Protein AF-A0A7S3MX44-F1 (afdb_monomer_lite)

Secondary structure (DSSP, 8-state):
-PPPP---PPPP-------TT--GGGS-HHHHHHHHHHTTGGGSS----SHHHHHHHHHHHHHHT----HHHHHHHHHHHHH-HHHHHHHHHHHHHHHHTT--

Structure (mmCIF, N/CA/C/O backbone):
data_AF-A0A7S3MX44-F1
#
_entry.id   AF-A0A7S3MX44-F1
#
loop_
_atom_site.group_PDB
_atom_site.id
_atom_site.type_symbol
_atom_site.label_atom_id
_atom_site.label_alt_id
_atom_site.label_comp_id
_atom_site.label_asym_id
_atom_site.label_entity_id
_atom_site.label_seq_id
_atom_site.pdbx_PDB_ins_code
_atom_site.Cartn_x
_atom_site.Cartn_y
_atom_site.Cartn_z
_atom_site.occupancy
_atom_site.B_iso_or_equiv
_atom_site.auth_seq_id
_atom_site.auth_comp_id
_atom_site.auth_asym_id
_atom_site.auth_atom_id
_atom_site.pdbx_PDB_model_num
ATOM 1 N N . ARG A 1 1 ? 31.246 -15.955 -10.931 1.00 45.78 1 ARG A N 1
ATOM 2 C CA . ARG A 1 1 ? 31.212 -14.840 -11.912 1.00 45.78 1 ARG A CA 1
ATOM 3 C C . ARG A 1 1 ? 30.249 -13.779 -11.381 1.00 45.78 1 ARG A C 1
ATOM 5 O O . ARG A 1 1 ? 29.118 -14.166 -11.100 1.00 45.78 1 ARG A O 1
ATOM 12 N N . PRO A 1 2 ? 30.650 -12.511 -11.183 1.00 48.50 2 PRO A N 1
ATOM 13 C CA . PRO A 1 2 ? 29.695 -11.465 -10.825 1.00 48.50 2 PRO A CA 1
ATOM 14 C C . PRO A 1 2 ? 28.741 -11.253 -12.010 1.00 48.50 2 PRO A C 1
ATOM 16 O O . PRO A 1 2 ? 29.187 -11.208 -13.157 1.00 48.50 2 PRO A O 1
ATOM 19 N N . ARG A 1 3 ? 27.425 -11.204 -11.760 1.00 50.62 3 ARG A N 1
ATOM 20 C CA . ARG A 1 3 ? 26.451 -10.838 -12.800 1.00 50.62 3 ARG A CA 1
ATOM 21 C C . ARG A 1 3 ? 26.760 -9.410 -13.232 1.00 50.62 3 ARG A C 1
ATOM 23 O O . ARG A 1 3 ? 26.754 -8.516 -12.393 1.00 50.62 3 ARG A O 1
ATOM 30 N N . GLN A 1 4 ? 27.027 -9.218 -14.519 1.00 55.09 4 GLN A N 1
ATOM 31 C CA . GLN A 1 4 ? 27.127 -7.881 -15.088 1.00 55.09 4 GLN A CA 1
ATOM 32 C C . GLN A 1 4 ? 25.793 -7.145 -14.863 1.00 55.09 4 GLN A C 1
ATOM 34 O O . GLN A 1 4 ? 24.732 -7.757 -15.054 1.00 55.09 4 GLN A O 1
ATOM 39 N N . PRO A 1 5 ? 25.816 -5.874 -14.428 1.00 52.50 5 PRO A N 1
ATOM 40 C CA . PRO A 1 5 ? 24.618 -5.049 -14.410 1.00 52.50 5 PRO A CA 1
ATOM 41 C C . PRO A 1 5 ? 24.116 -4.920 -15.852 1.00 52.50 5 PRO A C 1
ATOM 43 O O . PRO A 1 5 ? 24.887 -4.595 -16.753 1.00 52.50 5 PRO A O 1
ATOM 46 N N . ARG A 1 6 ? 22.841 -5.245 -16.091 1.00 60.38 6 ARG A N 1
ATOM 47 C CA . ARG A 1 6 ? 22.214 -5.011 -17.396 1.00 60.38 6 ARG A CA 1
ATOM 48 C C . ARG A 1 6 ? 22.068 -3.503 -17.556 1.00 60.38 6 ARG A C 1
ATOM 50 O O . ARG A 1 6 ? 21.322 -2.891 -16.797 1.00 60.38 6 ARG A O 1
ATOM 57 N N . ALA A 1 7 ? 22.835 -2.935 -18.476 1.00 63.50 7 ALA A N 1
ATOM 58 C CA . ALA A 1 7 ? 22.672 -1.560 -18.904 1.00 63.50 7 ALA A CA 1
ATOM 59 C C . ALA A 1 7 ? 21.367 -1.424 -19.711 1.00 63.50 7 ALA A C 1
ATOM 61 O O . ALA A 1 7 ? 21.015 -2.322 -20.478 1.00 63.50 7 ALA A O 1
ATOM 62 N N . ASP A 1 8 ? 20.697 -0.293 -19.492 1.00 60.56 8 ASP A N 1
ATOM 63 C CA . ASP A 1 8 ? 19.741 0.359 -20.395 1.00 60.56 8 ASP A CA 1
ATOM 64 C C . ASP A 1 8 ? 18.293 -0.159 -20.459 1.00 60.56 8 ASP A C 1
ATOM 66 O O . ASP A 1 8 ? 17.658 -0.097 -21.509 1.00 60.56 8 ASP A O 1
ATOM 70 N N . ASP A 1 9 ? 17.702 -0.561 -19.327 1.00 60.31 9 ASP A N 1
ATOM 71 C CA . ASP A 1 9 ? 16.245 -0.389 -19.207 1.00 60.31 9 ASP A CA 1
ATOM 72 C C . ASP A 1 9 ? 15.982 1.128 -19.034 1.00 60.31 9 ASP A C 1
ATOM 74 O O . ASP A 1 9 ? 16.569 1.732 -18.126 1.00 60.31 9 ASP A O 1
ATOM 78 N N . PRO A 1 10 ? 15.147 1.778 -19.871 1.00 69.69 10 PRO A N 1
ATOM 79 C CA . PRO A 1 10 ? 14.840 3.196 -19.710 1.00 69.69 10 PRO A CA 1
ATOM 80 C C . PRO A 1 10 ? 14.270 3.471 -18.306 1.00 69.69 10 PRO A C 1
ATOM 82 O O . PRO A 1 10 ? 13.617 2.596 -17.719 1.00 69.69 10 PRO A O 1
ATOM 85 N N . PRO A 1 11 ? 14.512 4.670 -17.737 1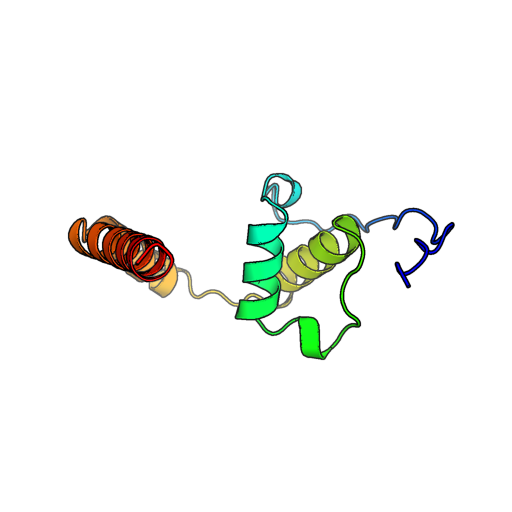.00 71.81 11 PRO A N 1
ATOM 86 C CA . PRO A 1 11 ? 13.958 5.026 -16.438 1.00 71.81 11 PRO A CA 1
ATOM 87 C C . PRO A 1 11 ? 12.435 4.907 -16.499 1.00 71.81 11 PRO A C 1
ATOM 89 O O . PRO A 1 11 ? 11.790 5.453 -17.396 1.00 71.81 11 PRO A O 1
ATOM 92 N N . TYR A 1 12 ? 11.861 4.154 -15.563 1.00 78.69 12 TYR A N 1
ATOM 93 C CA . TYR A 1 12 ? 10.431 3.911 -15.528 1.00 78.69 12 TYR A CA 1
ATOM 94 C C . TYR A 1 12 ? 9.698 5.223 -15.249 1.00 78.69 12 TYR A C 1
ATOM 96 O O . TYR A 1 12 ? 9.847 5.832 -14.186 1.00 78.69 12 TYR A O 1
ATOM 104 N N . GLN A 1 13 ? 8.884 5.659 -16.207 1.00 79.88 13 GLN A N 1
ATOM 105 C CA . GLN A 1 13 ? 8.068 6.851 -16.049 1.00 79.88 13 GLN A CA 1
ATOM 106 C C . GLN A 1 13 ? 6.756 6.483 -15.357 1.00 79.88 13 GLN A C 1
ATOM 108 O O . GLN A 1 13 ? 5.833 5.941 -15.962 1.00 79.88 13 GLN A O 1
ATOM 113 N N . ARG A 1 14 ? 6.691 6.787 -14.062 1.00 79.38 14 ARG A N 1
ATOM 114 C CA . ARG A 1 14 ? 5.529 6.506 -13.219 1.00 79.38 14 ARG A CA 1
ATOM 115 C C . ARG A 1 14 ? 4.296 7.308 -13.639 1.00 79.38 14 ARG A C 1
ATOM 117 O O . ARG A 1 14 ? 4.379 8.507 -13.912 1.00 79.38 14 ARG A O 1
ATOM 124 N N . LYS A 1 15 ? 3.131 6.662 -13.572 1.00 82.19 15 LYS A N 1
ATOM 125 C CA . LYS A 1 15 ? 1.823 7.320 -13.696 1.00 82.19 15 LYS A CA 1
ATOM 126 C C . LYS A 1 15 ? 1.447 8.039 -12.400 1.00 82.19 15 LYS A C 1
ATOM 128 O O . LYS A 1 15 ? 1.646 7.523 -11.302 1.00 82.19 15 LYS A O 1
ATOM 133 N N . ALA A 1 16 ? 0.890 9.242 -12.521 1.00 77.31 16 ALA A N 1
ATOM 134 C CA . ALA A 1 16 ? 0.382 9.979 -11.370 1.00 77.31 16 ALA A CA 1
ATOM 135 C C . ALA A 1 16 ? -0.950 9.370 -10.906 1.00 77.31 16 ALA A C 1
ATOM 137 O O . ALA A 1 16 ? -1.942 9.420 -11.630 1.00 77.31 16 ALA A O 1
ATOM 138 N N . ILE A 1 17 ? -0.967 8.810 -9.697 1.00 83.19 17 ILE A N 1
ATOM 139 C CA . ILE A 1 17 ? -2.165 8.250 -9.063 1.00 83.19 17 ILE A CA 1
ATOM 140 C C . ILE A 1 17 ? -2.603 9.199 -7.944 1.00 83.19 17 ILE A C 1
ATOM 142 O O . ILE A 1 17 ? -1.785 9.651 -7.140 1.00 83.19 17 ILE A O 1
ATOM 146 N N . ASN A 1 18 ? -3.894 9.538 -7.901 1.00 82.69 18 ASN A N 1
ATOM 147 C CA . ASN A 1 18 ? -4.429 10.452 -6.895 1.00 82.69 18 ASN A CA 1
ATOM 148 C C . ASN A 1 18 ? -4.633 9.735 -5.554 1.00 82.69 18 ASN A C 1
ATOM 150 O O . ASN A 1 18 ? -5.663 9.116 -5.312 1.00 82.69 18 ASN A O 1
ATOM 154 N N . THR A 1 19 ? -3.664 9.877 -4.656 1.00 82.75 19 THR A N 1
ATOM 155 C CA . THR A 1 19 ? -3.672 9.305 -3.301 1.00 82.75 19 THR A CA 1
ATOM 156 C C . THR A 1 19 ? -4.344 10.206 -2.255 1.00 82.75 19 THR A C 1
ATOM 158 O O . THR A 1 19 ? -4.032 10.108 -1.066 1.00 82.75 19 THR A O 1
ATOM 161 N N . GLN A 1 20 ? -5.208 11.140 -2.675 1.00 81.06 20 GLN A N 1
ATOM 162 C CA . GLN A 1 20 ? -5.912 12.086 -1.793 1.00 81.06 20 GLN A CA 1
ATOM 163 C C . GLN A 1 20 ? -4.972 12.879 -0.858 1.00 81.06 20 GLN A C 1
ATOM 165 O O . GLN A 1 20 ? -5.299 13.193 0.283 1.00 81.06 20 GLN A O 1
ATOM 170 N N . GLY A 1 21 ? -3.768 13.200 -1.343 1.00 82.50 21 GLY A N 1
ATOM 171 C CA . GLY A 1 21 ? -2.764 13.976 -0.606 1.00 82.50 21 GLY A CA 1
ATOM 172 C C . GLY A 1 21 ? -1.744 13.148 0.187 1.00 82.50 21 GLY A C 1
ATOM 173 O O . GLY A 1 21 ? -0.794 13.720 0.732 1.00 82.50 21 GLY A O 1
ATOM 174 N N . ILE A 1 22 ? -1.862 11.815 0.219 1.00 86.69 22 ILE A N 1
ATOM 175 C CA . ILE A 1 22 ? -0.899 10.943 0.907 1.00 86.69 22 ILE A CA 1
ATOM 176 C C . ILE A 1 22 ? 0.377 10.789 0.068 1.00 86.69 22 ILE A C 1
ATOM 178 O O . ILE A 1 22 ? 0.379 10.253 -1.039 1.00 86.69 22 ILE A O 1
ATOM 182 N N . LYS A 1 23 ? 1.513 11.230 0.617 1.00 88.69 23 LYS A N 1
ATOM 183 C CA . LYS A 1 23 ? 2.815 11.241 -0.072 1.00 88.69 23 LYS A CA 1
ATOM 184 C C . LYS A 1 23 ? 3.569 9.913 0.091 1.00 88.69 23 LYS A C 1
ATOM 186 O O . LYS A 1 23 ? 4.546 9.851 0.837 1.00 88.69 23 LYS A O 1
ATOM 191 N N . LEU A 1 24 ? 3.150 8.863 -0.623 1.00 88.69 24 LEU A N 1
ATOM 192 C CA . LEU A 1 24 ? 3.749 7.518 -0.525 1.00 88.69 24 LEU A CA 1
ATOM 193 C C . LEU A 1 24 ? 5.225 7.455 -0.967 1.00 88.69 24 LEU A C 1
ATOM 195 O O . LEU A 1 24 ? 5.979 6.638 -0.446 1.00 88.69 24 LEU A O 1
ATOM 199 N N . HIS A 1 25 ? 5.683 8.376 -1.821 1.00 88.06 25 HIS A N 1
ATOM 200 C CA . HIS A 1 25 ? 7.097 8.492 -2.217 1.00 88.06 25 HIS A CA 1
ATOM 201 C C . HIS A 1 25 ? 8.049 8.819 -1.053 1.00 88.06 25 HIS A C 1
ATOM 203 O O . HIS A 1 25 ? 9.256 8.640 -1.183 1.00 88.06 25 HIS A O 1
ATOM 209 N N . LYS A 1 26 ? 7.530 9.307 0.085 1.00 90.88 26 LYS A N 1
ATOM 210 C CA . LYS A 1 26 ? 8.329 9.553 1.296 1.00 90.88 26 LYS A CA 1
ATOM 211 C C . LYS A 1 26 ? 8.621 8.281 2.093 1.00 90.88 26 LYS A C 1
ATOM 213 O O . LYS A 1 26 ? 9.424 8.317 3.024 1.00 90.88 26 LYS A O 1
ATOM 218 N N . LEU A 1 27 ? 7.948 7.175 1.783 1.00 89.19 27 LEU A N 1
ATOM 219 C CA . LEU A 1 27 ? 8.209 5.896 2.428 1.00 89.19 27 LEU A CA 1
ATOM 220 C C . LEU A 1 27 ? 9.521 5.309 1.908 1.00 89.19 27 LEU A C 1
ATOM 222 O O . LEU A 1 27 ? 9.854 5.420 0.730 1.00 89.19 27 LEU A O 1
ATOM 226 N N . SER A 1 28 ? 10.262 4.638 2.789 1.00 90.62 28 SER A N 1
ATOM 227 C CA . SER A 1 28 ? 11.476 3.939 2.378 1.00 90.62 28 SER A CA 1
ATOM 228 C C . SER A 1 28 ? 11.150 2.756 1.465 1.00 90.62 28 SER A C 1
ATOM 230 O O . SER A 1 28 ? 10.116 2.097 1.618 1.00 90.62 28 SER A O 1
ATOM 232 N N . TYR A 1 29 ? 12.081 2.420 0.569 1.00 87.56 29 TYR A N 1
ATOM 233 C CA . TYR A 1 29 ? 11.954 1.272 -0.333 1.00 87.56 29 TYR A CA 1
ATOM 234 C C . TYR A 1 29 ? 11.606 -0.032 0.408 1.00 87.56 29 TYR A C 1
ATOM 236 O O . TYR A 1 29 ? 10.723 -0.782 -0.004 1.00 87.56 29 TYR A O 1
ATOM 244 N N . GLY A 1 30 ? 12.237 -0.278 1.563 1.00 89.69 30 GLY A N 1
ATOM 245 C CA . GLY A 1 30 ? 11.952 -1.453 2.393 1.00 89.69 30 GLY A CA 1
ATOM 246 C C . GLY A 1 30 ? 10.541 -1.466 2.995 1.00 89.69 30 GLY A C 1
ATOM 247 O O . GLY A 1 30 ? 9.983 -2.534 3.244 1.00 89.69 30 GLY A O 1
ATOM 248 N N . THR A 1 31 ? 9.934 -0.302 3.229 1.00 90.88 31 THR A N 1
ATOM 249 C CA . THR A 1 31 ? 8.534 -0.204 3.667 1.00 90.88 31 THR A CA 1
ATOM 250 C C . THR A 1 31 ? 7.578 -0.481 2.512 1.00 90.88 31 THR A C 1
ATOM 252 O O . THR A 1 31 ? 6.654 -1.273 2.683 1.00 90.88 31 THR A O 1
ATOM 255 N N . LEU A 1 32 ? 7.847 0.065 1.323 1.00 90.88 32 LEU A N 1
ATOM 256 C CA . LEU A 1 32 ? 7.073 -0.231 0.112 1.00 90.88 32 LEU A CA 1
ATOM 257 C C . LEU A 1 32 ? 7.131 -1.728 -0.245 1.00 90.88 32 LEU A C 1
ATOM 259 O O . LEU A 1 32 ? 6.112 -2.335 -0.566 1.00 90.88 32 LEU A O 1
ATOM 263 N N . ARG A 1 33 ? 8.298 -2.369 -0.093 1.00 89.31 33 ARG A N 1
ATOM 264 C CA . ARG A 1 33 ? 8.433 -3.824 -0.271 1.00 89.31 33 ARG A CA 1
ATOM 265 C C . ARG A 1 33 ? 7.632 -4.614 0.751 1.00 89.31 33 ARG A C 1
ATOM 267 O O . ARG A 1 33 ? 6.959 -5.570 0.382 1.00 89.31 33 ARG A O 1
ATOM 274 N N . ARG A 1 34 ? 7.669 -4.221 2.028 1.00 90.38 34 ARG A N 1
ATOM 275 C CA . ARG A 1 34 ? 6.843 -4.865 3.062 1.00 90.38 34 ARG A CA 1
ATOM 276 C C . ARG A 1 34 ? 5.356 -4.775 2.731 1.00 90.38 34 ARG A C 1
ATOM 278 O O . ARG A 1 34 ? 4.668 -5.777 2.877 1.00 90.38 34 ARG A O 1
ATOM 285 N N . TYR A 1 35 ? 4.893 -3.631 2.229 1.00 91.12 35 TYR A N 1
ATOM 286 C CA . TYR A 1 35 ? 3.521 -3.469 1.749 1.00 91.12 35 TYR A CA 1
ATOM 287 C C . TYR A 1 35 ? 3.202 -4.454 0.612 1.00 91.12 35 TYR A C 1
ATOM 289 O O . TYR A 1 35 ? 2.249 -5.222 0.714 1.00 91.12 35 TYR A O 1
ATOM 297 N N . GLN A 1 36 ? 4.048 -4.509 -0.424 1.00 89.00 36 GLN A N 1
ATOM 298 C CA . GLN A 1 36 ? 3.894 -5.439 -1.551 1.00 89.00 36 GLN A CA 1
ATOM 299 C C . GLN A 1 36 ? 3.831 -6.912 -1.114 1.00 89.00 36 GLN A C 1
ATOM 301 O O . GLN A 1 36 ? 3.052 -7.687 -1.672 1.00 89.00 36 GLN A O 1
ATOM 306 N N . TYR A 1 37 ? 4.652 -7.322 -0.142 1.00 88.81 37 TYR A N 1
ATOM 307 C CA . TYR A 1 37 ? 4.614 -8.685 0.390 1.00 88.81 37 TYR A CA 1
ATOM 308 C C . TYR A 1 37 ? 3.349 -8.946 1.204 1.00 88.81 37 TYR A C 1
ATOM 310 O O . TYR A 1 37 ? 2.710 -9.973 0.996 1.00 88.81 37 TYR A O 1
ATOM 318 N N . TYR A 1 38 ? 2.982 -8.016 2.088 1.00 88.69 38 TYR A N 1
ATOM 319 C CA . TYR A 1 38 ? 1.828 -8.151 2.974 1.00 88.69 38 TYR A CA 1
ATOM 320 C C . TYR A 1 38 ? 0.515 -8.306 2.196 1.00 88.69 38 TYR A C 1
ATOM 322 O O . TYR A 1 38 ? -0.277 -9.187 2.511 1.00 88.69 38 TYR A O 1
ATOM 330 N N . PHE A 1 39 ? 0.324 -7.507 1.142 1.00 88.75 39 PHE A N 1
ATOM 331 C CA . PHE A 1 39 ? -0.868 -7.560 0.287 1.00 88.75 39 PHE A CA 1
ATOM 332 C C . PHE A 1 39 ? -0.730 -8.510 -0.913 1.00 88.75 39 PHE A C 1
ATOM 334 O O . PHE A 1 39 ? -1.634 -8.614 -1.732 1.00 88.75 39 PHE A O 1
ATOM 341 N N . GLY A 1 40 ? 0.388 -9.232 -1.046 1.00 86.56 40 GLY A N 1
ATOM 342 C CA . GLY A 1 40 ? 0.538 -10.239 -2.099 1.00 86.56 40 GLY A CA 1
ATOM 343 C C . GLY A 1 40 ? 0.623 -9.695 -3.533 1.00 86.56 40 GLY A C 1
ATOM 344 O O . GLY A 1 40 ? 0.429 -10.463 -4.472 1.00 86.56 40 GLY A O 1
ATOM 345 N N . LEU A 1 41 ? 0.965 -8.416 -3.734 1.00 85.00 41 LEU A N 1
ATOM 346 C CA . LEU A 1 41 ? 0.925 -7.748 -5.053 1.00 85.00 41 LEU A CA 1
ATOM 347 C C . LEU A 1 41 ? 1.955 -8.297 -6.063 1.00 85.00 41 LEU A C 1
ATOM 349 O O . LEU A 1 41 ? 1.911 -7.992 -7.249 1.00 85.00 41 LEU A O 1
ATOM 353 N N . HIS A 1 42 ? 2.892 -9.125 -5.601 1.00 73.12 42 HIS A N 1
ATOM 354 C CA . HIS A 1 42 ? 3.896 -9.810 -6.420 1.00 73.12 42 HIS A CA 1
ATOM 355 C C . HIS A 1 42 ? 3.336 -11.000 -7.217 1.00 73.12 42 HIS A C 1
ATOM 357 O O . HIS A 1 42 ? 4.033 -11.531 -8.075 1.00 73.12 42 HIS A O 1
ATOM 363 N N . LYS A 1 43 ? 2.109 -11.453 -6.926 1.00 66.88 43 LYS A N 1
ATOM 364 C CA . LYS A 1 43 ? 1.494 -12.597 -7.620 1.00 66.88 43 LYS A CA 1
ATOM 365 C C . LYS A 1 43 ? 1.033 -12.250 -9.039 1.00 66.88 43 LYS A C 1
ATOM 367 O O . LYS A 1 43 ? 1.046 -13.117 -9.903 1.00 66.88 43 LYS A O 1
ATOM 372 N N . ASN A 1 44 ? 0.674 -10.986 -9.270 1.00 59.50 44 ASN A N 1
ATOM 373 C CA . ASN A 1 44 ? 0.045 -10.533 -10.514 1.00 59.50 44 ASN A CA 1
ATOM 374 C C . ASN A 1 44 ? 0.978 -9.699 -11.410 1.00 59.50 44 ASN A C 1
ATOM 376 O O . ASN A 1 44 ? 0.603 -9.374 -12.534 1.00 59.50 44 ASN A O 1
ATOM 380 N N . ARG A 1 45 ? 2.183 -9.336 -10.945 1.00 60.50 45 ARG A N 1
ATOM 381 C CA . ARG A 1 45 ? 3.166 -8.568 -11.729 1.00 60.50 45 ARG A CA 1
ATOM 382 C C . ARG A 1 45 ? 4.589 -9.100 -11.521 1.00 60.50 45 ARG A C 1
ATOM 384 O O . ARG A 1 45 ? 4.901 -9.567 -10.423 1.00 60.50 45 ARG A O 1
ATOM 391 N N . PRO A 1 46 ? 5.462 -9.025 -12.546 1.00 63.41 46 PRO A N 1
ATOM 392 C CA . PRO A 1 46 ? 6.872 -9.369 -12.398 1.00 63.41 46 PRO A CA 1
ATOM 393 C C . PRO A 1 46 ? 7.522 -8.544 -11.279 1.00 63.41 46 PRO A C 1
ATOM 395 O O . PRO A 1 46 ? 7.066 -7.458 -10.929 1.00 63.41 46 PRO A O 1
ATOM 398 N N . PHE A 1 47 ? 8.593 -9.083 -10.693 1.00 68.31 47 PHE A N 1
ATOM 399 C CA . PHE A 1 47 ? 9.348 -8.425 -9.629 1.00 68.31 47 PHE A CA 1
ATOM 400 C C . PHE A 1 47 ? 9.707 -6.985 -10.026 1.00 68.31 47 PHE A C 1
ATOM 402 O O . PHE A 1 47 ? 10.546 -6.800 -10.909 1.00 68.31 47 PHE A O 1
ATOM 409 N N . CYS A 1 48 ? 9.102 -5.993 -9.353 1.00 72.31 48 CYS A N 1
ATOM 410 C CA . CYS A 1 48 ? 9.368 -4.582 -9.639 1.00 72.31 48 CYS A CA 1
ATOM 411 C C . CYS A 1 48 ? 10.867 -4.323 -9.502 1.00 72.31 48 CYS A C 1
ATOM 413 O O . CYS A 1 48 ? 11.433 -4.573 -8.433 1.00 72.31 48 CYS A O 1
ATOM 415 N N . ARG A 1 49 ? 11.531 -3.879 -10.565 1.00 73.94 49 ARG A N 1
ATOM 416 C CA . ARG A 1 49 ? 12.990 -3.673 -10.531 1.00 73.94 49 ARG A CA 1
ATOM 417 C C . ARG A 1 49 ? 13.336 -2.292 -9.998 1.00 73.94 49 ARG A C 1
ATOM 419 O O . ARG A 1 49 ? 14.317 -2.153 -9.272 1.00 73.94 49 ARG A O 1
ATOM 426 N N . GLN A 1 50 ? 12.501 -1.310 -10.322 1.00 82.56 50 GLN A N 1
ATOM 427 C CA . GLN A 1 50 ? 12.698 0.096 -9.987 1.00 82.56 50 GLN A CA 1
ATOM 428 C C . GLN A 1 50 ? 11.782 0.511 -8.824 1.00 82.56 50 GLN A C 1
ATOM 430 O O . GLN A 1 50 ? 10.741 -0.106 -8.572 1.00 82.56 50 GLN A O 1
ATOM 435 N N . GLN A 1 51 ? 12.187 1.530 -8.064 1.00 84.69 51 GLN A N 1
ATOM 436 C CA . GLN A 1 51 ? 11.406 2.023 -6.924 1.00 84.69 51 GLN A CA 1
ATOM 437 C C . GLN A 1 51 ? 10.099 2.674 -7.386 1.00 84.69 51 GLN A C 1
ATOM 439 O O . GLN A 1 51 ? 9.081 2.556 -6.713 1.00 84.69 51 GLN A O 1
ATOM 444 N N . GLU A 1 52 ? 10.128 3.311 -8.546 1.00 87.50 52 GLU A N 1
ATOM 445 C CA . GLU A 1 52 ? 9.034 4.034 -9.179 1.00 87.50 52 GLU A CA 1
ATOM 446 C C . GLU A 1 52 ? 7.909 3.080 -9.594 1.00 87.50 52 GLU A C 1
ATOM 448 O O . GLU A 1 52 ? 6.737 3.367 -9.366 1.00 87.50 52 GLU A O 1
ATOM 453 N N . GLU A 1 53 ? 8.270 1.909 -10.119 1.00 86.94 53 GLU A N 1
ATOM 454 C CA . GLU A 1 53 ? 7.342 0.836 -10.492 1.00 86.94 53 GLU A CA 1
ATOM 455 C C . GLU A 1 53 ? 6.664 0.223 -9.255 1.00 86.94 53 GLU A C 1
ATOM 457 O O . GLU A 1 53 ? 5.451 -0.012 -9.226 1.00 86.94 53 GLU A O 1
ATOM 462 N N . LEU A 1 54 ? 7.448 0.001 -8.193 1.00 89.00 54 LEU A N 1
ATOM 463 C CA . LEU A 1 54 ? 6.923 -0.456 -6.909 1.00 89.00 54 LEU A CA 1
ATOM 464 C C . LEU A 1 54 ? 5.970 0.583 -6.311 1.00 89.00 54 LEU A C 1
ATOM 466 O O . LEU A 1 54 ? 4.922 0.223 -5.783 1.00 89.00 54 LEU A O 1
ATOM 470 N N . LEU A 1 55 ? 6.334 1.860 -6.399 1.00 90.75 55 LEU A N 1
ATOM 471 C CA . LEU A 1 55 ? 5.529 2.957 -5.893 1.00 90.75 55 LEU A CA 1
ATOM 472 C C . LEU A 1 55 ? 4.193 3.052 -6.634 1.00 90.75 55 LEU A C 1
ATOM 474 O O . LEU A 1 55 ? 3.164 3.130 -5.974 1.00 90.75 55 LEU A O 1
ATOM 478 N N . GLU A 1 56 ? 4.200 2.978 -7.967 1.00 89.88 56 GLU A N 1
ATOM 479 C CA . GLU A 1 56 ? 2.967 2.961 -8.762 1.00 89.88 56 GLU A CA 1
ATOM 480 C C . GLU A 1 56 ? 2.071 1.782 -8.374 1.00 89.88 56 GLU A C 1
ATOM 482 O O . GLU A 1 56 ? 0.884 1.965 -8.142 1.00 89.88 56 GLU A O 1
ATOM 487 N N . THR A 1 57 ? 2.644 0.587 -8.216 1.00 89.19 57 THR A N 1
ATOM 488 C CA . THR A 1 57 ? 1.884 -0.611 -7.821 1.00 89.19 57 THR A CA 1
ATOM 489 C C . THR A 1 57 ? 1.247 -0.457 -6.436 1.00 89.19 57 THR A C 1
ATOM 491 O O . THR A 1 57 ? 0.114 -0.878 -6.214 1.00 89.19 57 THR A O 1
ATOM 494 N N . VAL A 1 58 ? 1.971 0.143 -5.486 1.00 90.25 58 VAL A N 1
ATOM 495 C CA . VAL A 1 58 ? 1.458 0.391 -4.133 1.00 90.25 58 VAL A CA 1
ATOM 496 C C . VAL A 1 58 ? 0.370 1.461 -4.148 1.00 90.25 58 VAL A C 1
ATOM 498 O O . VAL A 1 58 ? -0.633 1.299 -3.463 1.00 90.25 58 VAL A O 1
ATOM 501 N N . GLU A 1 59 ? 0.546 2.533 -4.918 1.00 91.50 59 GLU A N 1
ATOM 502 C CA . GLU A 1 59 ? -0.446 3.602 -5.055 1.00 91.50 59 GLU A CA 1
ATOM 503 C C . GLU A 1 59 ? -1.736 3.120 -5.722 1.00 91.50 59 GLU A C 1
ATOM 505 O O . GLU A 1 59 ? -2.819 3.449 -5.244 1.00 91.50 59 GLU A O 1
ATOM 510 N N . ASP A 1 60 ? -1.617 2.309 -6.772 1.00 90.06 60 ASP A N 1
ATOM 511 C CA . ASP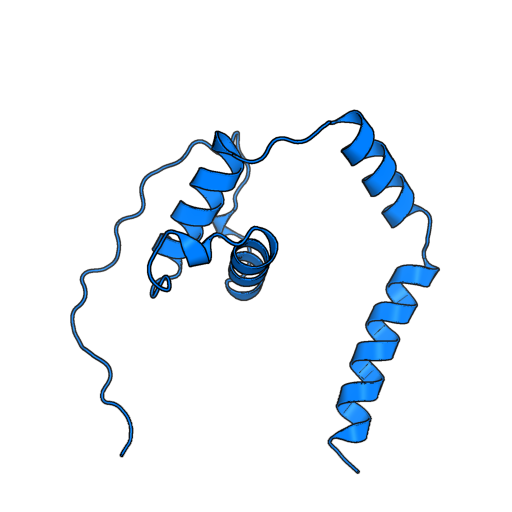 A 1 60 ? -2.737 1.703 -7.495 1.00 90.06 60 ASP A CA 1
ATOM 512 C C . ASP A 1 60 ? -3.591 0.848 -6.551 1.00 90.06 60 ASP A C 1
ATOM 514 O O . ASP A 1 60 ? -4.775 1.120 -6.354 1.00 90.06 60 ASP A O 1
ATOM 518 N N . HIS A 1 61 ? -2.965 -0.102 -5.848 1.00 90.81 61 HIS A N 1
ATOM 519 C CA . HIS A 1 61 ? -3.658 -0.924 -4.856 1.00 90.81 61 HIS A CA 1
ATOM 520 C C . HIS A 1 61 ? -4.233 -0.082 -3.705 1.00 90.81 61 HIS A C 1
ATOM 522 O O . HIS A 1 61 ? -5.363 -0.304 -3.275 1.00 90.81 61 HIS A O 1
ATOM 528 N N . PHE A 1 62 ? -3.476 0.895 -3.194 1.00 89.81 62 PHE A N 1
ATOM 529 C CA . PHE A 1 62 ? -3.907 1.736 -2.075 1.00 89.81 62 PHE A CA 1
ATOM 530 C C . PHE A 1 62 ? -5.187 2.522 -2.383 1.00 89.81 62 PHE A C 1
ATOM 532 O O . PHE A 1 62 ? -6.004 2.708 -1.487 1.00 89.81 62 PHE A O 1
ATOM 539 N N . VAL A 1 63 ? -5.358 2.992 -3.620 1.00 87.88 63 VAL A N 1
ATOM 540 C CA . VAL A 1 63 ? -6.527 3.791 -4.018 1.00 87.88 63 VAL A CA 1
ATOM 541 C C . VAL A 1 63 ? -7.680 2.913 -4.500 1.00 87.88 63 VAL A C 1
ATOM 543 O O . VAL A 1 63 ? -8.828 3.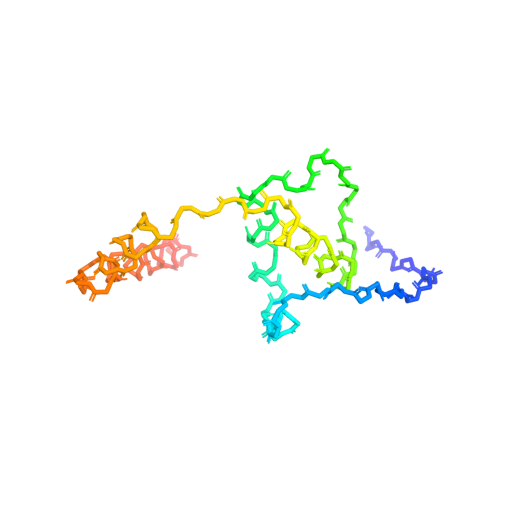186 -4.158 1.00 87.88 63 VAL A O 1
ATOM 546 N N . ASN A 1 64 ? -7.385 1.873 -5.281 1.00 87.56 64 ASN A N 1
ATOM 547 C CA . ASN A 1 64 ? -8.407 1.132 -6.020 1.00 87.56 64 ASN A CA 1
ATOM 548 C C . ASN A 1 64 ? -8.878 -0.143 -5.308 1.00 87.56 64 ASN A C 1
ATOM 550 O O . ASN A 1 64 ? -10.035 -0.530 -5.450 1.00 87.56 64 ASN A O 1
ATOM 554 N N . GLU A 1 65 ? -8.003 -0.802 -4.545 1.00 86.00 65 GLU A N 1
ATOM 555 C CA . GLU A 1 65 ? -8.261 -2.145 -4.002 1.00 86.00 65 GLU A CA 1
ATOM 556 C C . GLU A 1 65 ? -8.328 -2.176 -2.470 1.00 86.00 65 GLU A C 1
ATOM 558 O O . GLU A 1 65 ? -8.954 -3.067 -1.889 1.00 86.00 65 GLU A O 1
ATOM 563 N N . LEU A 1 66 ? -7.711 -1.204 -1.791 1.00 85.31 66 LEU A N 1
ATOM 564 C CA . LEU A 1 66 ? -7.639 -1.174 -0.335 1.00 85.31 66 LEU A CA 1
ATOM 565 C C . LEU A 1 66 ? -8.987 -0.775 0.286 1.00 85.31 66 LEU A C 1
ATOM 567 O O . LEU A 1 66 ? -9.248 0.387 0.593 1.00 85.31 66 LEU A O 1
ATOM 571 N N . GLN A 1 67 ? -9.830 -1.772 0.535 1.00 81.88 67 GLN A N 1
ATOM 572 C CA . GLN A 1 67 ? -11.067 -1.597 1.286 1.00 81.88 67 GLN A CA 1
ATOM 573 C C . GLN A 1 67 ? -10.773 -1.591 2.786 1.00 81.88 67 GLN A C 1
ATOM 575 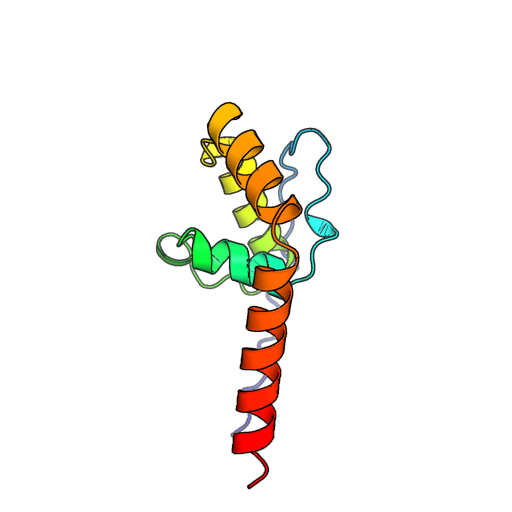O O . GLN A 1 67 ? -10.334 -2.588 3.364 1.00 81.88 67 GLN A O 1
ATOM 580 N N . VAL A 1 68 ? -11.015 -0.451 3.430 1.00 82.12 68 VAL A N 1
ATOM 581 C CA . VAL A 1 68 ? -10.806 -0.274 4.868 1.00 82.12 68 VAL A CA 1
ATOM 582 C C . VAL A 1 68 ? -12.131 0.081 5.521 1.00 82.12 68 VAL A C 1
ATOM 584 O O . VAL A 1 68 ? -12.752 1.078 5.162 1.00 82.12 68 VAL A O 1
ATOM 587 N N . ASN A 1 69 ? -12.535 -0.693 6.528 1.00 86.62 69 ASN A N 1
ATOM 588 C CA . ASN A 1 69 ? -13.600 -0.271 7.428 1.00 86.62 69 ASN A CA 1
ATOM 589 C C . ASN A 1 69 ? -13.037 0.775 8.412 1.00 86.62 69 ASN A C 1
ATOM 591 O O . ASN A 1 69 ? -12.146 0.442 9.204 1.00 86.62 69 ASN A O 1
ATOM 595 N N . PRO A 1 70 ? -13.523 2.031 8.392 1.00 84.62 70 PRO A N 1
ATOM 596 C CA . PRO A 1 70 ? -12.977 3.092 9.232 1.00 84.62 70 PRO A CA 1
ATOM 597 C C . PRO A 1 70 ? -13.147 2.802 10.727 1.00 84.62 70 PRO A C 1
ATOM 599 O O . PRO A 1 70 ? -12.261 3.139 11.510 1.00 84.62 70 PRO A O 1
ATOM 602 N N . ILE A 1 71 ? -14.235 2.136 11.130 1.00 86.38 71 ILE A N 1
ATOM 603 C CA . ILE A 1 71 ? -14.491 1.802 12.537 1.00 86.38 71 ILE A CA 1
ATOM 604 C C . ILE A 1 71 ? -13.441 0.804 13.039 1.00 86.38 71 ILE A C 1
ATOM 606 O O . ILE A 1 71 ? -12.794 1.043 14.061 1.00 86.38 71 ILE A O 1
ATOM 610 N N . ASP A 1 72 ? -13.196 -0.266 12.282 1.00 86.56 72 ASP A N 1
ATOM 611 C CA . ASP A 1 72 ? -12.187 -1.273 12.632 1.00 86.56 72 ASP A CA 1
ATOM 612 C C . ASP A 1 72 ? -10.776 -0.678 12.658 1.00 86.56 72 ASP A C 1
ATOM 614 O O . ASP A 1 72 ? -9.966 -1.015 13.529 1.00 86.56 72 ASP A O 1
ATOM 618 N N . LEU A 1 73 ? -10.480 0.241 11.731 1.00 85.50 73 LEU A N 1
ATOM 619 C CA . LEU A 1 73 ? -9.208 0.955 11.701 1.00 85.50 73 LEU A CA 1
ATOM 620 C C . LEU A 1 73 ? -9.019 1.794 12.971 1.00 85.50 73 LEU A C 1
ATOM 622 O O . LEU A 1 73 ? -7.956 1.723 13.589 1.00 85.50 73 LEU A O 1
ATOM 626 N N . ILE A 1 74 ? -10.043 2.550 13.380 1.00 85.50 74 ILE A N 1
ATOM 627 C CA . ILE A 1 74 ? -10.006 3.371 14.595 1.00 85.50 74 ILE A CA 1
ATOM 628 C C . ILE A 1 74 ? -9.779 2.481 15.819 1.00 85.50 74 ILE A C 1
ATOM 630 O O . ILE A 1 74 ? -8.862 2.746 16.596 1.00 85.50 74 ILE A O 1
ATOM 634 N N . TYR A 1 75 ? -10.530 1.387 15.973 1.00 86.62 75 TYR A N 1
ATOM 635 C CA . TYR A 1 75 ? -10.340 0.476 17.105 1.00 86.62 75 TYR A CA 1
ATOM 636 C C . TYR A 1 75 ? -8.953 -0.172 17.112 1.00 86.62 75 TYR A C 1
ATOM 638 O O . TYR A 1 75 ? -8.297 -0.216 18.156 1.00 86.62 75 TYR A O 1
ATOM 646 N N . ARG A 1 76 ? -8.459 -0.634 15.957 1.00 83.12 76 ARG A N 1
ATOM 647 C CA . ARG A 1 76 ? -7.121 -1.231 15.847 1.00 83.12 76 ARG A CA 1
ATOM 648 C C . ARG A 1 76 ? -6.022 -0.211 16.154 1.00 83.12 76 ARG A C 1
ATOM 650 O O . ARG A 1 76 ? -5.057 -0.561 16.836 1.00 83.12 76 ARG A O 1
ATOM 657 N N . PHE A 1 77 ? -6.181 1.034 15.708 1.00 83.69 77 PHE A N 1
ATOM 658 C CA . PHE A 1 77 ? -5.258 2.131 15.999 1.00 83.69 77 PHE A CA 1
ATOM 659 C C . PHE A 1 77 ? -5.251 2.486 17.489 1.00 83.69 77 PHE A C 1
ATOM 661 O O . PHE A 1 77 ? -4.189 2.546 18.107 1.00 83.69 77 PHE A O 1
ATOM 668 N N . LEU A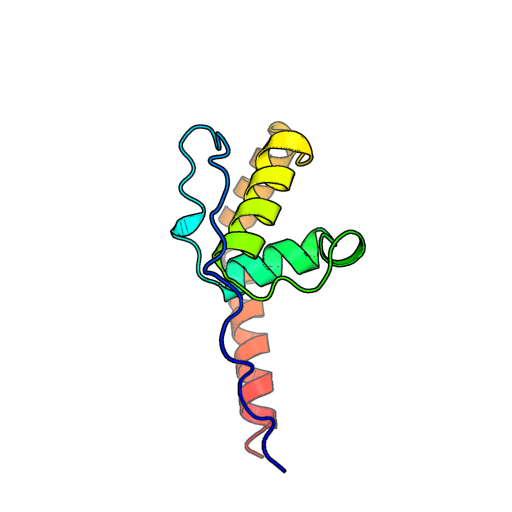 1 78 ? -6.430 2.657 18.094 1.00 84.69 78 LEU A N 1
ATOM 669 C CA . LEU A 1 78 ? -6.555 2.939 19.524 1.00 84.69 78 LEU A CA 1
ATOM 670 C C . LEU A 1 78 ? -5.984 1.801 20.375 1.00 84.69 78 LEU A C 1
ATOM 672 O O . LEU A 1 78 ? -5.349 2.070 21.390 1.00 84.69 78 LEU A O 1
ATOM 676 N N . ARG A 1 79 ? -6.132 0.544 19.940 1.00 81.81 79 ARG A N 1
ATOM 677 C CA . ARG A 1 79 ? -5.511 -0.614 20.595 1.00 81.81 79 ARG A CA 1
ATOM 678 C C . ARG A 1 79 ? -3.984 -0.552 20.548 1.00 81.81 79 ARG A C 1
ATOM 680 O O . ARG A 1 79 ? -3.340 -0.640 21.583 1.00 81.81 79 ARG A O 1
ATOM 687 N N . THR A 1 80 ? -3.396 -0.333 19.372 1.00 71.81 80 THR A N 1
ATOM 688 C CA . THR A 1 80 ? -1.926 -0.253 19.224 1.00 71.81 80 THR A CA 1
ATOM 689 C C . THR A 1 80 ? -1.307 0.949 19.938 1.00 71.81 80 THR A C 1
ATOM 691 O O . THR A 1 80 ? -0.116 0.935 20.236 1.00 71.81 80 THR A O 1
ATOM 694 N N . LYS A 1 81 ? -2.092 1.996 20.213 1.00 64.44 81 LYS A N 1
ATOM 695 C CA . LYS A 1 81 ? -1.670 3.157 21.009 1.00 64.44 81 LYS A CA 1
ATOM 696 C C . LYS A 1 81 ? -1.859 2.983 22.518 1.00 64.44 81 LYS A C 1
ATOM 698 O O . LYS A 1 81 ? -1.265 3.758 23.261 1.00 64.44 81 LYS A O 1
ATOM 703 N N . LYS A 1 82 ? -2.668 2.016 22.963 1.00 60.03 82 LYS A N 1
ATOM 704 C CA . LYS A 1 82 ? -2.943 1.761 24.385 1.00 60.03 82 LYS A CA 1
ATOM 705 C C . LYS A 1 82 ? -2.011 0.730 25.031 1.00 60.03 82 LYS A C 1
ATOM 707 O O . LYS A 1 82 ? -1.878 0.787 26.245 1.00 60.03 82 LYS A O 1
ATOM 712 N N . ASP A 1 83 ? -1.344 -0.130 24.258 1.00 54.78 83 ASP A N 1
ATOM 713 C CA . ASP A 1 83 ? -0.388 -1.122 24.780 1.00 54.78 83 ASP A CA 1
ATOM 714 C C . ASP A 1 83 ? 1.077 -0.675 24.574 1.00 54.78 83 ASP A C 1
ATOM 716 O O . ASP A 1 83 ? 1.643 -0.905 23.498 1.00 54.78 83 ASP A O 1
ATOM 720 N N . PRO A 1 84 ? 1.733 -0.052 25.574 1.00 57.62 84 PRO A N 1
ATOM 721 C CA . PRO A 1 84 ? 3.179 0.182 25.545 1.00 57.62 84 PRO A CA 1
ATOM 722 C C . PRO A 1 84 ? 3.998 -1.127 25.563 1.00 57.62 84 PRO A C 1
ATOM 724 O O . PRO A 1 84 ? 5.119 -1.145 25.051 1.00 57.62 84 PRO A O 1
ATOM 727 N N . ASP A 1 85 ? 3.428 -2.232 26.058 1.00 57.31 85 ASP A N 1
ATOM 728 C CA . ASP A 1 85 ? 4.133 -3.511 26.227 1.00 57.31 85 ASP A CA 1
ATOM 729 C C . ASP A 1 85 ? 4.351 -4.283 24.908 1.00 57.31 85 ASP A C 1
ATOM 731 O O . ASP A 1 85 ? 5.404 -4.893 24.710 1.00 57.31 85 ASP A O 1
ATOM 735 N N . GLN A 1 86 ? 3.444 -4.180 23.923 1.00 55.09 86 GLN A N 1
ATOM 736 C CA . GLN A 1 86 ? 3.625 -4.868 22.628 1.00 55.09 86 GLN A CA 1
ATOM 737 C C . GLN A 1 86 ? 4.776 -4.304 21.783 1.00 55.09 86 GLN A C 1
ATOM 739 O O . GLN A 1 86 ? 5.371 -5.021 20.972 1.00 55.09 86 GLN A O 1
ATOM 744 N N . GLN A 1 87 ? 5.104 -3.017 21.941 1.00 53.72 87 GLN A N 1
ATOM 745 C CA . GLN A 1 87 ? 6.254 -2.442 21.243 1.00 53.72 87 GLN A CA 1
ATOM 746 C C . GLN A 1 87 ? 7.562 -2.984 21.819 1.00 53.72 87 GLN A C 1
ATOM 748 O O . GLN A 1 87 ? 8.475 -3.292 21.052 1.00 53.72 87 GLN A O 1
ATOM 753 N N . GLN A 1 88 ? 7.647 -3.170 23.139 1.00 52.38 88 GLN A N 1
ATOM 754 C CA . GLN A 1 88 ? 8.837 -3.713 23.789 1.00 52.38 88 GLN A CA 1
ATOM 755 C C . GLN A 1 88 ? 9.149 -5.138 23.321 1.00 52.38 88 GLN A C 1
ATOM 757 O O . GLN A 1 88 ? 10.291 -5.398 22.945 1.00 52.38 88 GLN A O 1
ATOM 762 N N . GLU A 1 89 ? 8.158 -6.027 23.222 1.00 53.03 89 GLU A N 1
ATOM 763 C CA . GLU A 1 89 ? 8.371 -7.413 22.772 1.00 53.03 89 GLU A CA 1
ATOM 764 C C . GLU A 1 89 ? 8.928 -7.514 21.339 1.00 53.03 89 GLU A C 1
ATOM 766 O O . GLU A 1 89 ? 9.826 -8.318 21.069 1.00 53.03 89 GLU A O 1
ATOM 771 N N . GLN A 1 90 ? 8.491 -6.649 20.414 1.00 52.59 90 GLN A N 1
ATOM 772 C CA . GLN A 1 90 ? 9.047 -6.620 19.053 1.00 52.59 90 GLN A CA 1
ATOM 773 C C . GLN A 1 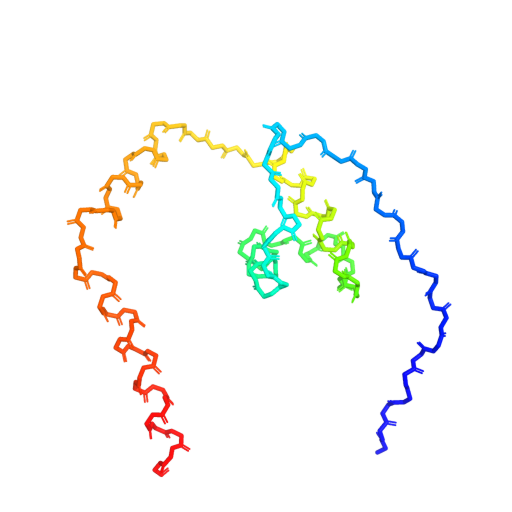90 ? 10.502 -6.124 19.003 1.00 52.59 90 GLN A C 1
ATOM 775 O O . GLN A 1 90 ? 11.281 -6.587 18.160 1.00 52.59 90 GLN A O 1
ATOM 780 N N . TYR A 1 91 ? 10.901 -5.213 19.898 1.00 51.00 91 TYR A N 1
ATOM 781 C CA . TYR A 1 91 ? 12.305 -4.814 20.044 1.00 51.00 91 TYR A CA 1
ATOM 782 C C . TYR A 1 91 ? 13.148 -5.917 20.707 1.00 51.00 91 TYR A C 1
ATOM 784 O O . TYR A 1 91 ? 14.296 -6.124 20.297 1.00 51.00 91 TYR A O 1
ATOM 792 N N . SER A 1 92 ? 12.582 -6.664 21.659 1.00 53.69 92 SER A N 1
ATOM 793 C CA . SER A 1 92 ? 13.228 -7.799 22.336 1.00 53.69 92 SER A CA 1
ATOM 794 C C . SER A 1 92 ? 13.597 -8.916 21.358 1.00 53.69 92 SER A C 1
ATOM 796 O O . SER A 1 92 ? 14.764 -9.310 21.278 1.00 53.69 92 SER A O 1
ATOM 798 N N . LEU A 1 93 ? 12.648 -9.331 20.513 1.00 51.78 93 LEU A N 1
ATOM 799 C CA . LEU A 1 93 ? 12.842 -10.395 19.516 1.00 51.78 93 LEU A CA 1
ATOM 800 C C . LEU A 1 93 ? 13.893 -10.035 18.448 1.00 51.78 93 LEU A C 1
ATOM 802 O O . LEU A 1 93 ? 14.589 -10.900 17.909 1.00 51.78 93 LEU A O 1
ATOM 806 N N . ARG A 1 94 ? 14.053 -8.740 18.142 1.00 50.78 94 ARG A N 1
ATOM 807 C CA . ARG A 1 94 ? 15.085 -8.251 17.213 1.00 50.78 94 ARG A CA 1
ATOM 808 C C . ARG A 1 94 ? 16.484 -8.276 17.836 1.00 50.78 94 ARG A C 1
ATOM 810 O O . ARG A 1 94 ? 17.463 -8.479 17.120 1.00 50.78 94 ARG A O 1
ATOM 817 N N . ARG A 1 95 ? 16.580 -8.083 19.156 1.00 50.91 95 ARG A N 1
ATOM 818 C CA . ARG A 1 95 ? 17.837 -8.117 19.920 1.00 50.91 95 ARG A CA 1
ATOM 819 C C . ARG A 1 95 ? 18.360 -9.541 20.106 1.00 50.91 95 ARG A C 1
ATOM 821 O O . ARG A 1 95 ? 19.567 -9.746 20.004 1.00 50.91 95 ARG A O 1
ATOM 828 N N . GLU A 1 96 ? 17.474 -10.511 20.318 1.00 52.38 96 GLU A N 1
ATOM 829 C CA . GLU A 1 96 ? 17.841 -11.929 20.441 1.00 52.38 96 GLU A CA 1
ATOM 830 C C . GLU A 1 96 ? 18.461 -12.486 19.158 1.00 52.38 96 GLU A C 1
ATOM 832 O O . GLU A 1 96 ? 19.560 -13.037 19.199 1.00 52.38 96 GLU A O 1
ATOM 837 N N . ARG A 1 97 ? 17.846 -12.236 17.992 1.00 53.81 97 ARG A N 1
ATOM 838 C CA . ARG A 1 97 ? 18.394 -12.698 16.701 1.00 53.81 97 ARG A CA 1
ATOM 839 C C . ARG A 1 97 ? 19.797 -12.166 16.396 1.00 53.81 97 ARG A C 1
ATOM 841 O O . ARG A 1 97 ? 20.569 -12.850 15.736 1.00 53.81 97 ARG A O 1
ATOM 848 N N . LEU A 1 98 ? 20.133 -10.962 16.862 1.00 54.97 98 LEU A N 1
ATOM 849 C CA . LEU A 1 98 ? 21.465 -10.369 16.685 1.00 54.97 98 LEU A CA 1
ATOM 850 C C . LEU A 1 98 ? 22.511 -10.945 17.650 1.00 54.97 98 LEU A C 1
ATOM 852 O O . LEU A 1 98 ? 23.697 -10.937 17.326 1.00 54.97 98 LEU A O 1
ATOM 856 N N . ARG A 1 99 ? 22.094 -11.440 18.823 1.00 55.22 99 ARG A N 1
ATOM 857 C CA . ARG A 1 99 ? 22.988 -12.102 19.787 1.00 55.22 99 ARG A CA 1
ATOM 858 C C . ARG A 1 99 ? 23.312 -13.532 19.365 1.00 55.22 99 ARG A C 1
ATOM 860 O O . ARG A 1 99 ? 24.473 -13.911 19.417 1.00 55.22 99 ARG A O 1
ATOM 867 N N . SER A 1 100 ? 22.332 -14.277 18.857 1.00 54.56 100 SER A N 1
ATOM 868 C CA . SER A 1 100 ? 22.533 -15.659 18.392 1.00 54.56 100 SER A CA 1
ATOM 869 C C . SER A 1 100 ? 23.369 -15.791 17.111 1.00 54.56 100 SER A C 1
ATOM 871 O O . SER A 1 100 ? 23.739 -16.898 16.756 1.00 54.56 100 SER A O 1
ATOM 873 N N . GLN A 1 101 ? 23.667 -14.694 16.404 1.00 55.53 101 GLN A N 1
ATOM 874 C CA . GLN A 1 101 ? 24.560 -14.691 15.230 1.00 55.53 101 GLN A CA 1
ATOM 875 C C . GLN A 1 101 ? 26.012 -14.312 15.565 1.00 55.53 101 GLN A C 1
ATOM 877 O O . GLN A 1 101 ? 26.857 -14.274 14.674 1.00 55.53 101 GLN A O 1
ATOM 882 N N . ARG A 1 102 ? 26.296 -13.971 16.827 1.00 52.81 102 ARG A N 1
ATOM 883 C CA . ARG A 1 102 ? 27.626 -13.567 17.311 1.00 52.81 102 ARG A CA 1
ATOM 884 C C . ARG A 1 102 ? 28.220 -14.540 18.337 1.00 52.81 102 ARG A C 1
ATOM 886 O O . ARG A 1 102 ? 29.279 -14.233 18.878 1.00 52.81 102 ARG A O 1
ATOM 893 N N . ALA A 1 103 ? 27.534 -15.649 18.609 1.00 48.12 103 ALA A N 1
ATOM 894 C CA . ALA A 1 103 ? 28.009 -16.750 19.440 1.00 48.12 103 ALA A CA 1
ATOM 895 C C . ALA A 1 103 ? 28.481 -17.903 18.550 1.00 48.12 103 ALA A C 1
ATOM 897 O O . ALA A 1 103 ? 27.822 -18.122 17.507 1.00 48.12 103 ALA A O 1
#

Radius of gyration: 18.44 Å; chains: 1; bounding box: 46×31×47 Å

Sequence (103 aa):
RPRQPRADDPPYQRKAINTQGIKLHKLSYGTLRRYQYYFGLHKNRPFCRQQEELLETVEDHFVNELQVNPIDLIYRFLRTKKDPDQQQEQYSLRRERLRSQRA

InterPro domains:
  IPR025718 Histone deacetylase complex subunit SAP30, Sin3 binding domain [PF13867] (27-80)
  IPR038291 SAP30, C-terminal domain superfamily [G3DSA:6.10.160.20] (5-93)

pLDDT: mean 74.59, std 15.08, range [45.78, 91.5]

Foldseek 3Di:
DPDDPDPDPPDDDADDACLVPDDLVPDDLVVLVVQCVVVVLCVPDPDDPDSRSSSNSSSCCNPPPDDDDVVVVVVVVVVVVVDPPVVVVVVVVVVVVVVVVVD

Organism: NCBI:txid197538